Protein AF-A0A5C5SWB3-F1 (afdb_monomer)

Nearest PDB structures (foldseek):
  4ddj-assembly1_A  TM=3.717E-01  e=3.687E+00  Homo sapiens
  4fzs-assembly1_B  TM=4.491E-01  e=8.263E+00  Homo sapiens
  7wkk-assembly1_d  TM=4.260E-01  e=6.859E+00  Xenopus laevis

Foldseek 3Di:
DDPPPPPPVVVVPPPCPPVNVVVVVVVVVLVCCLQPNLVVQLVVLVPDDDDPVSVVSNVVSVVSVVVDVVCDPVVSVVVVVVVVPPPPD

pLDDT: mean 71.31, std 14.26, range [37.88, 92.38]

Mean predicted aligned error: 14.23 Å

Secondary structure (DSSP, 8-state):
----SSSHHHHHS----HHHHHHHHHHHHHHHHHHH-HHHHHHHHHTSPS-HHHHHHHHHHHHHHHHHHHH-HHHHHHHHHHHH-----

Sequence (89 aa):
MDTSLGTHDLEAGMRPSRMTAVIPIMAITVGLLFVFNSAGLVRWTQNLPPSTFNTALSDAANVWHDAMTAAGPARLFEAVKQAIEIDLR

Solvent-accessible surface area (backbone atoms only — not comparable to full-atom values): 5308 Å² total; per-residue (Å²): 136,83,93,76,84,74,61,70,69,60,60,70,72,63,62,73,50,77,67,66,58,46,54,59,52,52,52,49,49,51,49,46,22,64,74,76,30,32,69,59,37,31,57,51,37,71,70,49,73,93,43,78,66,42,52,54,51,27,54,52,30,48,57,48,33,52,52,49,64,74,62,33,73,70,57,52,50,50,54,48,50,60,65,66,59,59,85,88,121

Structure (mmCIF, N/CA/C/O backbone):
data_AF-A0A5C5SWB3-F1
#
_entry.id   AF-A0A5C5SWB3-F1
#
loop_
_atom_site.group_PDB
_atom_site.id
_atom_site.type_symbol
_atom_site.label_atom_id
_atom_site.label_alt_id
_atom_site.label_comp_id
_atom_site.label_asym_id
_atom_site.label_entity_id
_atom_site.label_seq_id
_atom_site.pdbx_PDB_ins_code
_atom_site.Cartn_x
_atom_site.Cartn_y
_atom_site.Cartn_z
_atom_site.occupancy
_atom_site.B_iso_or_equiv
_atom_site.auth_seq_id
_atom_site.auth_comp_id
_atom_site.auth_asym_id
_atom_site.auth_atom_id
_atom_site.pdbx_PDB_model_num
ATOM 1 N N . MET A 1 1 ? 49.871 20.193 -27.979 1.00 42.84 1 MET A N 1
ATOM 2 C CA . MET A 1 1 ? 49.837 19.354 -26.764 1.00 42.84 1 MET A CA 1
ATOM 3 C C . MET A 1 1 ? 48.497 19.609 -26.114 1.00 42.84 1 MET A C 1
ATOM 5 O O . MET A 1 1 ? 48.282 20.673 -25.550 1.00 42.84 1 MET A O 1
ATOM 9 N N . ASP A 1 2 ? 47.586 18.682 -26.383 1.00 46.78 2 ASP A N 1
ATOM 10 C CA . ASP A 1 2 ? 46.138 18.797 -26.259 1.00 46.78 2 ASP A CA 1
ATOM 11 C C . ASP A 1 2 ? 45.649 18.549 -24.832 1.00 46.78 2 ASP A C 1
ATOM 13 O O . ASP A 1 2 ? 45.525 17.411 -24.385 1.00 46.78 2 ASP A O 1
ATOM 17 N N . THR A 1 3 ? 45.302 19.620 -24.125 1.00 52.34 3 THR A N 1
ATOM 18 C CA . THR A 1 3 ? 44.617 19.560 -22.825 1.00 52.34 3 THR A CA 1
ATOM 19 C C . THR A 1 3 ? 43.098 19.646 -23.025 1.00 52.34 3 THR A C 1
ATOM 21 O O . THR A 1 3 ? 42.441 20.528 -22.485 1.00 52.34 3 THR A O 1
ATOM 24 N N . SER A 1 4 ? 42.527 18.774 -23.863 1.00 50.84 4 SER A N 1
ATOM 25 C CA . SER A 1 4 ? 41.074 18.743 -24.140 1.00 50.84 4 SER A CA 1
ATOM 26 C C . SER A 1 4 ? 40.477 17.326 -24.167 1.00 50.84 4 SER A C 1
ATOM 28 O O . SER A 1 4 ? 39.324 17.146 -24.549 1.00 50.84 4 SER A O 1
ATOM 30 N N . LEU A 1 5 ? 41.242 16.314 -23.749 1.00 56.00 5 LEU A N 1
ATOM 31 C CA . LEU A 1 5 ? 40.890 14.887 -23.837 1.00 56.00 5 LEU A CA 1
ATOM 32 C C . LEU A 1 5 ? 40.449 14.267 -22.495 1.00 56.00 5 LEU A C 1
ATOM 34 O O . LEU A 1 5 ? 40.495 13.055 -22.335 1.00 56.00 5 LEU A O 1
ATOM 38 N N . GLY A 1 6 ? 40.060 15.082 -21.507 1.00 56.25 6 GLY A N 1
ATOM 39 C CA . GLY A 1 6 ? 39.828 14.603 -20.134 1.00 56.25 6 GLY A CA 1
ATOM 40 C C . GLY A 1 6 ? 38.420 14.780 -19.566 1.00 56.25 6 GLY A C 1
ATOM 41 O O . GLY A 1 6 ? 38.133 14.209 -18.523 1.00 56.25 6 GLY A O 1
ATOM 42 N N . THR A 1 7 ? 37.542 15.565 -20.196 1.00 55.66 7 THR A N 1
ATOM 43 C CA . THR A 1 7 ? 36.239 15.927 -19.597 1.00 55.66 7 THR A CA 1
ATOM 44 C C . THR A 1 7 ? 35.036 15.365 -20.349 1.00 55.66 7 THR A C 1
ATOM 46 O O . THR A 1 7 ? 34.043 15.021 -19.718 1.00 55.66 7 THR A O 1
ATOM 49 N N . HIS A 1 8 ? 35.130 15.190 -21.671 1.00 51.88 8 HIS A N 1
ATOM 50 C CA . HIS A 1 8 ? 34.012 14.692 -22.483 1.00 51.88 8 HIS A CA 1
ATOM 51 C C . HIS A 1 8 ? 33.731 13.188 -22.288 1.00 51.88 8 HIS A C 1
ATOM 53 O O . HIS A 1 8 ? 32.579 12.767 -22.362 1.00 51.88 8 HIS A O 1
ATOM 59 N N . ASP A 1 9 ? 34.755 12.386 -21.972 1.00 53.25 9 ASP A N 1
ATOM 60 C CA . ASP A 1 9 ? 34.601 10.939 -21.736 1.00 53.25 9 ASP A CA 1
ATOM 61 C C . ASP A 1 9 ? 34.127 10.597 -20.312 1.00 53.25 9 ASP A C 1
ATOM 63 O O . ASP A 1 9 ? 33.563 9.526 -20.084 1.00 53.25 9 ASP A O 1
ATOM 67 N N . LEU A 1 10 ? 34.273 11.517 -19.350 1.00 52.41 10 LEU A N 1
ATOM 68 C CA . LEU A 1 10 ? 33.754 11.334 -17.987 1.00 52.41 10 LEU A CA 1
ATOM 69 C C . LEU A 1 10 ? 32.234 11.564 -17.909 1.00 52.41 10 LEU A C 1
ATOM 71 O O . LEU A 1 10 ? 31.550 10.907 -17.125 1.00 52.41 10 LEU A O 1
ATOM 75 N N . GLU A 1 11 ? 31.681 12.440 -18.753 1.00 52.38 11 GLU A N 1
ATOM 76 C CA . GLU A 1 11 ? 30.230 12.671 -18.842 1.00 52.38 11 GLU A CA 1
ATOM 77 C C . GLU A 1 11 ? 29.502 11.611 -19.683 1.00 52.38 11 GLU A C 1
ATOM 79 O O . GLU A 1 11 ? 28.315 11.348 -19.467 1.00 52.38 11 GLU A O 1
ATOM 84 N N . ALA A 1 12 ? 30.206 10.942 -20.603 1.00 53.44 12 ALA A N 1
ATOM 85 C CA . ALA A 1 12 ? 29.654 9.846 -21.397 1.00 53.44 12 ALA A CA 1
ATOM 86 C C . ALA A 1 12 ? 29.407 8.565 -20.568 1.00 53.44 12 ALA A C 1
ATOM 88 O O . ALA A 1 12 ? 28.520 7.779 -20.905 1.00 53.44 12 ALA A O 1
ATOM 89 N N . GLY A 1 13 ? 30.138 8.376 -19.462 1.00 54.09 13 GLY A N 1
ATOM 90 C CA . GLY A 1 13 ? 30.024 7.209 -18.575 1.00 54.09 13 GLY A CA 1
ATOM 91 C C . GLY A 1 13 ? 29.013 7.337 -17.427 1.00 54.09 13 GLY A C 1
ATOM 92 O O . GLY A 1 13 ? 28.662 6.333 -16.812 1.00 54.09 13 GLY A O 1
ATOM 93 N N . MET A 1 14 ? 28.511 8.544 -17.140 1.00 56.03 14 MET A N 1
ATOM 94 C CA . MET A 1 14 ? 27.598 8.824 -16.018 1.00 56.03 14 MET A CA 1
ATOM 95 C C . MET A 1 14 ? 26.232 9.334 -16.477 1.00 56.03 14 MET A C 1
ATOM 97 O O . MET A 1 14 ? 25.625 10.190 -15.838 1.00 56.03 14 MET A O 1
ATOM 101 N N . ARG A 1 15 ? 25.684 8.802 -17.570 1.00 58.03 15 ARG A N 1
ATOM 102 C CA . ARG A 1 15 ? 24.226 8.838 -17.701 1.00 58.03 15 ARG A CA 1
ATOM 103 C C . ARG A 1 15 ? 23.696 7.704 -16.834 1.00 58.03 15 ARG A C 1
ATOM 105 O O . ARG A 1 15 ? 23.801 6.559 -17.279 1.00 58.03 15 ARG A O 1
ATOM 112 N N . PRO A 1 16 ? 23.159 7.960 -15.618 1.00 53.84 16 PRO A N 1
ATOM 113 C CA . PRO A 1 16 ? 22.419 6.926 -14.915 1.00 53.84 16 PRO A CA 1
ATOM 114 C C . PRO A 1 16 ? 21.407 6.398 -15.919 1.00 53.84 16 PRO A C 1
ATOM 116 O O . PRO A 1 16 ? 20.660 7.174 -16.528 1.00 53.84 16 PRO A O 1
ATOM 119 N N . SER A 1 17 ? 21.476 5.095 -16.195 1.00 56.44 17 SER A N 1
ATOM 120 C CA . SER A 1 17 ? 20.563 4.483 -17.149 1.00 56.44 17 SER A CA 1
ATOM 121 C C . SER A 1 17 ? 19.151 4.913 -16.755 1.00 56.44 17 SER A C 1
ATOM 123 O O . SER A 1 17 ? 18.855 5.035 -15.563 1.00 56.44 17 SER A O 1
ATOM 125 N N . ARG A 1 18 ? 18.262 5.179 -17.715 1.00 56.47 18 ARG A N 1
ATOM 126 C CA . ARG A 1 18 ? 16.883 5.572 -17.374 1.00 56.47 18 ARG A CA 1
ATOM 127 C C . ARG A 1 18 ? 16.239 4.579 -16.388 1.00 56.47 18 ARG A C 1
ATOM 129 O O . ARG A 1 18 ? 15.436 4.991 -15.565 1.00 56.47 18 ARG A O 1
ATOM 136 N N . MET A 1 19 ? 16.666 3.311 -16.398 1.00 51.34 19 MET A N 1
ATOM 137 C CA . MET A 1 19 ? 16.300 2.287 -15.411 1.00 51.34 19 MET A CA 1
ATOM 138 C C . MET A 1 19 ? 16.798 2.561 -13.981 1.00 51.34 19 MET A C 1
ATOM 140 O O . MET A 1 19 ? 16.068 2.279 -13.034 1.00 51.34 19 MET A O 1
ATOM 144 N N . THR A 1 20 ? 17.991 3.132 -13.794 1.00 57.41 20 THR A N 1
ATOM 145 C CA . THR A 1 20 ? 18.558 3.437 -12.467 1.00 57.41 20 THR A CA 1
ATOM 146 C C . THR A 1 20 ? 17.742 4.503 -11.730 1.00 57.41 20 THR A C 1
ATOM 148 O O . THR A 1 20 ? 17.649 4.457 -10.509 1.00 57.41 20 THR A O 1
ATOM 151 N N . ALA A 1 21 ? 17.101 5.426 -12.456 1.00 59.94 21 ALA A N 1
ATOM 152 C CA . ALA A 1 21 ? 16.195 6.421 -11.876 1.00 59.94 21 ALA A CA 1
ATOM 153 C C . ALA A 1 21 ? 14.776 5.876 -11.605 1.00 59.94 21 ALA A C 1
ATOM 155 O O . ALA A 1 21 ? 14.083 6.384 -10.729 1.00 59.94 21 ALA A O 1
ATOM 156 N N . VAL A 1 22 ? 14.337 4.827 -12.311 1.00 71.94 22 VAL A N 1
ATOM 157 C CA . VAL A 1 22 ? 12.988 4.247 -12.142 1.00 71.94 22 VAL A CA 1
ATOM 158 C C . VAL A 1 22 ? 12.843 3.530 -10.801 1.00 71.94 22 VAL A C 1
ATOM 160 O O . VAL A 1 22 ? 11.804 3.649 -10.158 1.00 71.94 22 VAL A O 1
ATOM 163 N N . ILE A 1 23 ? 13.882 2.825 -10.350 1.00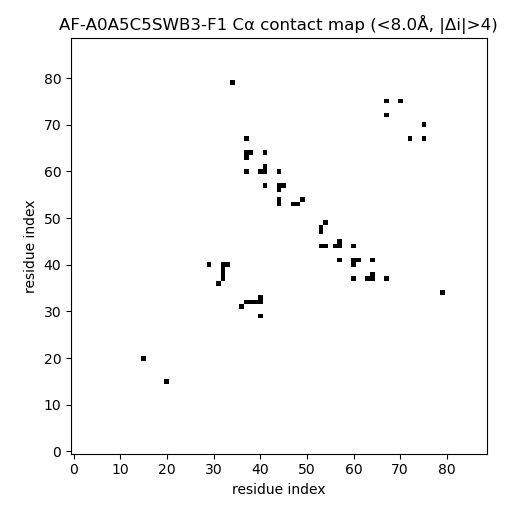 75.81 23 ILE A N 1
ATOM 164 C CA . ILE A 1 23 ? 13.861 2.078 -9.082 1.00 75.81 23 ILE A CA 1
ATOM 165 C C . ILE A 1 23 ? 13.565 2.986 -7.871 1.00 75.81 23 ILE A C 1
ATOM 167 O O . ILE A 1 23 ? 12.603 2.699 -7.156 1.00 75.81 23 ILE A O 1
ATOM 171 N N . PRO A 1 24 ? 14.310 4.085 -7.626 1.00 73.62 24 PRO A N 1
ATOM 172 C CA . PRO A 1 24 ? 14.027 4.957 -6.490 1.00 73.62 24 PRO A CA 1
ATOM 173 C C . PRO A 1 24 ? 12.659 5.640 -6.609 1.00 73.62 24 PRO A C 1
ATOM 175 O O . PRO A 1 24 ? 11.961 5.757 -5.608 1.00 73.62 24 PRO A O 1
ATOM 178 N N . ILE A 1 25 ? 12.222 6.022 -7.815 1.00 76.56 25 ILE A N 1
ATOM 179 C CA . ILE A 1 25 ? 10.889 6.616 -8.027 1.00 76.56 25 ILE A CA 1
ATOM 180 C C . ILE A 1 25 ? 9.781 5.623 -7.662 1.00 76.56 25 ILE A C 1
ATOM 182 O O . ILE A 1 25 ? 8.828 5.996 -6.980 1.00 76.56 25 ILE A O 1
ATOM 186 N N . MET A 1 26 ? 9.905 4.358 -8.074 1.00 77.56 26 MET A N 1
ATOM 187 C 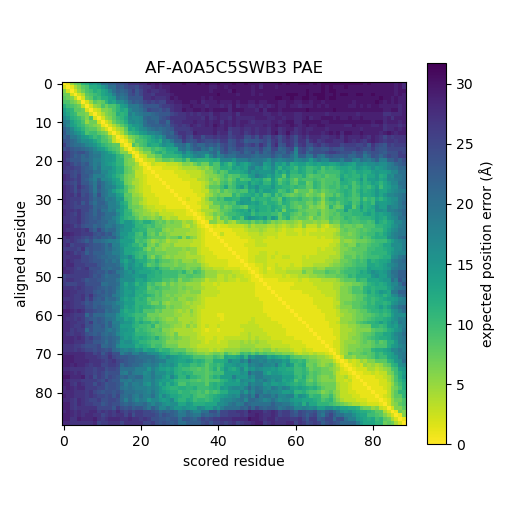CA . MET A 1 26 ? 8.946 3.307 -7.726 1.00 77.56 26 MET A CA 1
ATOM 188 C C . MET A 1 26 ? 8.925 3.053 -6.219 1.00 77.56 26 MET A C 1
ATOM 190 O O . MET A 1 26 ? 7.847 2.972 -5.638 1.00 77.56 26 MET A O 1
ATOM 194 N N . ALA A 1 27 ? 10.092 2.998 -5.572 1.00 78.56 27 ALA A N 1
ATOM 195 C CA . ALA A 1 27 ? 10.188 2.830 -4.125 1.00 78.56 27 ALA A CA 1
ATOM 196 C C . ALA A 1 27 ? 9.529 3.994 -3.366 1.00 78.56 27 ALA A C 1
ATOM 198 O O . ALA A 1 27 ? 8.742 3.760 -2.451 1.00 78.56 27 ALA A O 1
ATOM 199 N N . ILE A 1 28 ? 9.780 5.239 -3.787 1.00 76.31 28 ILE A N 1
ATOM 200 C CA . ILE A 1 28 ? 9.148 6.434 -3.209 1.00 76.31 28 ILE A CA 1
ATOM 201 C C . ILE A 1 28 ? 7.641 6.407 -3.452 1.00 76.31 28 ILE A C 1
ATOM 203 O O . ILE A 1 28 ? 6.873 6.664 -2.535 1.00 76.31 28 ILE A O 1
ATOM 207 N N . THR A 1 29 ? 7.198 6.058 -4.659 1.00 75.88 29 THR A N 1
ATOM 208 C CA . THR A 1 29 ? 5.770 5.997 -4.996 1.00 75.88 29 THR A CA 1
ATOM 209 C C . THR A 1 29 ? 5.050 4.954 -4.149 1.00 75.88 29 THR A C 1
ATOM 211 O O . THR A 1 29 ? 4.006 5.250 -3.573 1.00 75.88 29 THR A O 1
ATOM 214 N N . VAL A 1 30 ? 5.621 3.755 -4.013 1.00 75.62 30 VAL A N 1
ATOM 215 C CA . VAL A 1 30 ? 5.078 2.707 -3.142 1.00 75.62 30 VAL A CA 1
ATOM 216 C C . VAL A 1 30 ? 5.091 3.163 -1.687 1.00 75.62 30 VAL A C 1
ATOM 218 O O . VAL A 1 30 ? 4.091 2.976 -1.008 1.00 75.62 30 VAL A O 1
ATOM 221 N N . GLY A 1 31 ? 6.153 3.825 -1.223 1.00 77.94 31 GLY A N 1
ATOM 222 C CA . GLY A 1 31 ? 6.216 4.403 0.120 1.00 77.94 31 GLY A CA 1
ATOM 223 C C . GLY A 1 31 ? 5.133 5.457 0.365 1.00 77.94 31 GLY A C 1
ATOM 224 O O . GLY A 1 31 ? 4.451 5.420 1.382 1.00 77.94 31 GLY A O 1
ATOM 225 N N . LEU A 1 32 ? 4.902 6.358 -0.590 1.00 74.50 32 LEU A N 1
ATOM 226 C CA . LEU A 1 32 ? 3.860 7.380 -0.496 1.00 74.50 32 LEU A CA 1
ATOM 227 C C . LEU A 1 32 ? 2.456 6.772 -0.530 1.00 74.50 32 LEU A C 1
ATOM 229 O O . LEU A 1 32 ? 1.599 7.184 0.246 1.00 74.50 32 LEU A O 1
ATOM 233 N N . LEU A 1 33 ? 2.209 5.777 -1.384 1.00 70.44 33 LEU A N 1
ATOM 234 C CA . LEU A 1 33 ? 0.947 5.034 -1.379 1.00 70.44 33 LEU A CA 1
ATOM 235 C C . LEU A 1 33 ? 0.767 4.283 -0.055 1.00 70.44 33 LEU A C 1
ATOM 237 O O . LEU A 1 33 ? -0.301 4.337 0.543 1.00 70.44 33 LEU A O 1
ATOM 241 N N . PHE A 1 34 ? 1.823 3.652 0.450 1.00 69.88 34 PHE A N 1
ATOM 242 C CA . PHE A 1 34 ? 1.809 2.958 1.730 1.00 69.88 34 PHE A CA 1
ATOM 243 C C . PHE A 1 34 ? 1.484 3.904 2.889 1.00 69.88 34 PHE A C 1
ATOM 245 O O . PHE A 1 34 ? 0.700 3.541 3.754 1.00 69.88 34 PHE A O 1
ATOM 252 N N . VAL A 1 35 ? 2.019 5.125 2.901 1.00 68.38 35 VAL A N 1
ATOM 253 C CA . VAL A 1 35 ? 1.856 6.060 4.024 1.00 68.38 35 VAL A CA 1
ATOM 254 C C . VAL A 1 35 ? 0.615 6.951 3.902 1.00 68.38 35 VAL A C 1
ATOM 256 O O . VAL A 1 35 ? 0.007 7.287 4.913 1.00 68.38 35 VAL A O 1
ATOM 259 N N . PHE A 1 36 ? 0.211 7.334 2.692 1.00 70.44 36 PHE A N 1
ATOM 260 C CA . PHE A 1 36 ? -0.812 8.367 2.487 1.00 70.44 36 PHE A CA 1
ATOM 261 C C . PHE A 1 36 ? -2.028 7.900 1.684 1.00 70.44 36 PHE A C 1
ATOM 263 O O . PHE A 1 36 ? -3.031 8.610 1.641 1.00 70.44 36 PHE A O 1
ATOM 270 N N . ASN A 1 37 ? -1.971 6.734 1.031 1.00 78.44 37 ASN A N 1
ATOM 271 C CA . ASN A 1 37 ? -3.058 6.251 0.180 1.00 78.44 37 ASN A CA 1
ATOM 272 C C . ASN A 1 37 ? -3.086 4.715 0.075 1.00 78.44 37 ASN A C 1
ATOM 274 O O . ASN A 1 37 ? -2.815 4.137 -0.985 1.00 78.44 37 ASN A O 1
ATOM 278 N N . SER A 1 38 ? -3.439 4.044 1.175 1.00 80.62 38 SER A N 1
ATOM 279 C CA . SER A 1 38 ? -3.522 2.576 1.214 1.00 80.62 38 SER A CA 1
ATOM 280 C C . SER A 1 38 ? -4.527 1.997 0.219 1.00 80.62 38 SER A C 1
ATOM 282 O O . SER A 1 38 ? -4.277 0.931 -0.335 1.00 80.62 38 SER A O 1
ATOM 284 N N . ALA A 1 39 ? -5.615 2.709 -0.093 1.00 82.94 39 ALA A N 1
ATOM 285 C CA . ALA A 1 39 ? -6.560 2.293 -1.133 1.00 82.94 39 ALA A CA 1
ATOM 286 C C . ALA A 1 39 ? -5.898 2.249 -2.526 1.00 82.94 39 ALA A C 1
ATOM 288 O O . ALA A 1 39 ? -6.119 1.323 -3.311 1.00 82.94 39 ALA A O 1
ATOM 289 N N . GLY A 1 40 ? -5.041 3.230 -2.829 1.00 82.56 40 GLY A N 1
ATOM 290 C CA . GLY A 1 40 ? -4.222 3.249 -4.039 1.00 82.56 40 GLY A CA 1
ATOM 291 C C . GLY A 1 40 ? -3.202 2.111 -4.077 1.00 82.56 40 GLY A C 1
ATOM 292 O O . GLY A 1 40 ? -3.017 1.507 -5.134 1.00 82.56 40 GLY A O 1
ATOM 293 N N . LEU A 1 41 ? -2.596 1.768 -2.933 1.00 84.38 41 LEU A N 1
ATOM 294 C CA . LEU A 1 41 ? -1.691 0.621 -2.815 1.00 84.38 41 LEU A CA 1
ATOM 295 C C . LEU A 1 41 ? -2.413 -0.700 -3.119 1.00 84.38 41 LEU A C 1
ATOM 297 O O . LEU A 1 41 ? -1.934 -1.471 -3.949 1.00 84.38 41 LEU A O 1
ATOM 301 N N . VAL A 1 42 ? -3.588 -0.931 -2.521 1.00 87.19 42 VAL A N 1
ATOM 302 C CA . VAL A 1 42 ? -4.419 -2.119 -2.790 1.00 87.19 42 VAL A CA 1
ATOM 303 C C . VAL A 1 42 ? -4.719 -2.226 -4.283 1.00 87.19 42 VAL A C 1
ATOM 305 O O . VAL A 1 42 ? -4.387 -3.231 -4.913 1.00 87.19 42 VAL A O 1
ATOM 308 N N . ARG A 1 43 ? -5.243 -1.155 -4.889 1.00 87.31 43 ARG A 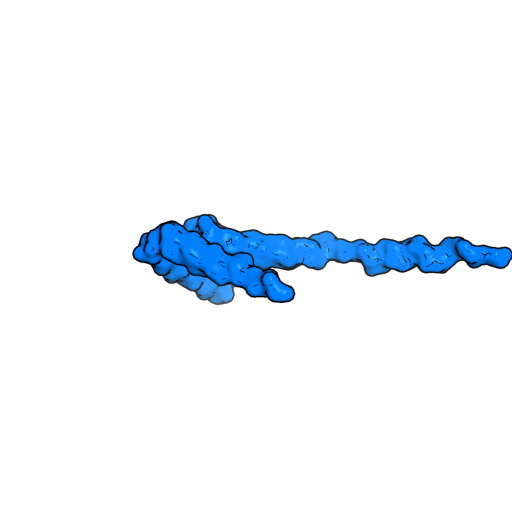N 1
ATOM 309 C CA . ARG A 1 43 ? -5.562 -1.134 -6.321 1.00 87.31 43 ARG A CA 1
ATOM 310 C C . ARG A 1 43 ? -4.335 -1.392 -7.194 1.00 87.31 43 ARG A C 1
ATOM 312 O O . ARG A 1 43 ? -4.442 -2.070 -8.210 1.00 87.31 43 ARG A O 1
ATOM 319 N N . TRP A 1 44 ? -3.174 -0.853 -6.834 1.00 86.81 44 TRP A N 1
ATOM 320 C CA . TRP A 1 44 ? -1.939 -1.104 -7.572 1.00 86.81 44 TRP A CA 1
ATOM 321 C C . TRP A 1 44 ? -1.526 -2.579 -7.494 1.00 86.81 44 TRP A C 1
ATOM 323 O O . TRP A 1 44 ? -1.292 -3.185 -8.538 1.00 86.81 44 TRP A O 1
ATOM 333 N N . THR A 1 45 ? -1.524 -3.184 -6.298 1.00 88.06 45 THR A N 1
ATOM 334 C CA . THR A 1 45 ? -1.149 -4.603 -6.128 1.00 88.06 45 THR A CA 1
ATOM 335 C C . THR A 1 4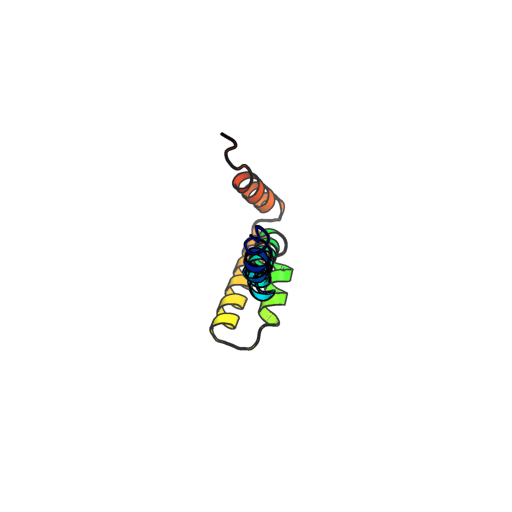5 ? -2.068 -5.560 -6.886 1.00 88.06 45 THR A C 1
ATOM 337 O O . THR A 1 45 ? -1.592 -6.536 -7.457 1.00 88.06 45 THR A O 1
ATOM 340 N N . GLN A 1 46 ? -3.363 -5.245 -6.978 1.00 88.69 46 GLN A N 1
ATOM 341 C CA . GLN A 1 46 ? -4.348 -6.033 -7.729 1.00 88.69 46 GLN A CA 1
ATOM 342 C C . GL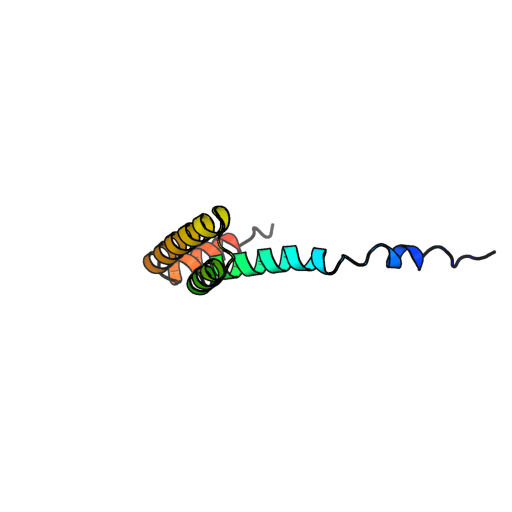N A 1 46 ? -4.133 -6.001 -9.250 1.00 88.69 46 GLN A C 1
ATOM 344 O O . GLN A 1 46 ? -4.604 -6.891 -9.952 1.00 88.69 46 GLN A O 1
ATOM 349 N N . ASN A 1 47 ? -3.430 -4.990 -9.771 1.00 90.50 47 ASN A N 1
ATOM 350 C CA . ASN A 1 47 ? -3.109 -4.877 -11.197 1.00 90.50 47 ASN A CA 1
ATOM 351 C C . ASN A 1 47 ? -1.769 -5.537 -11.566 1.00 90.50 47 ASN A C 1
ATOM 353 O O . ASN A 1 47 ? -1.361 -5.487 -12.728 1.00 90.50 47 ASN A O 1
ATOM 357 N N . LEU A 1 48 ? -1.056 -6.126 -10.599 1.00 86.94 48 LEU A N 1
ATOM 358 C CA . LEU A 1 48 ? 0.207 -6.805 -10.867 1.00 86.94 48 LEU A CA 1
ATOM 359 C C . LEU A 1 48 ? -0.026 -8.163 -11.550 1.00 86.94 48 LEU A C 1
ATOM 361 O O . LEU A 1 48 ? -1.035 -8.822 -11.295 1.00 86.94 48 LEU A O 1
ATOM 365 N N . PRO A 1 49 ? 0.921 -8.632 -12.386 1.00 89.69 49 PRO A N 1
ATOM 366 C CA . PRO A 1 49 ? 0.847 -9.963 -12.977 1.00 89.69 49 PRO A CA 1
ATOM 367 C C . PRO A 1 49 ? 0.720 -11.051 -11.898 1.00 89.69 49 PRO A C 1
ATOM 369 O O . PRO A 1 49 ? 1.360 -10.935 -10.850 1.00 89.69 49 PRO A O 1
ATOM 372 N N . PRO A 1 50 ? -0.038 -12.132 -12.131 1.00 88.88 50 PRO A N 1
ATOM 373 C CA . PRO A 1 50 ? -0.197 -13.186 -11.138 1.00 88.88 50 PRO A CA 1
ATOM 374 C C . PRO A 1 50 ? 1.148 -13.865 -10.839 1.00 88.88 50 PRO A C 1
ATOM 376 O O . PRO A 1 50 ? 1.806 -14.411 -11.723 1.00 88.88 50 PRO A O 1
ATOM 379 N N . SER A 1 51 ? 1.561 -13.812 -9.575 1.00 92.38 51 SER A N 1
ATOM 380 C CA . SER A 1 51 ? 2.715 -14.527 -9.026 1.00 92.38 51 SER A CA 1
ATOM 381 C C . SER A 1 51 ? 2.535 -14.680 -7.517 1.00 92.38 51 SER A C 1
ATOM 383 O O . SER A 1 51 ? 1.889 -13.839 -6.894 1.00 92.38 51 SER A O 1
ATOM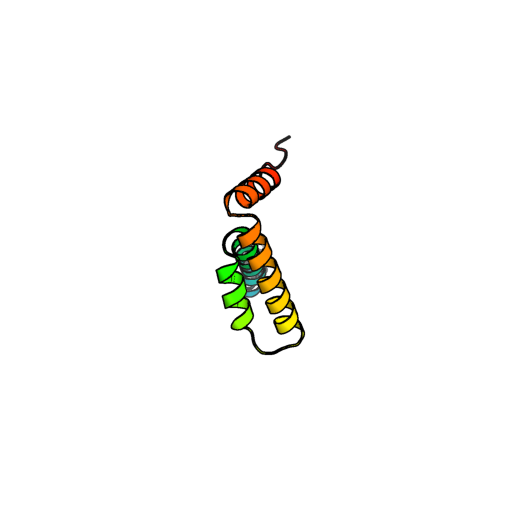 385 N N . THR A 1 52 ? 3.136 -15.707 -6.908 1.00 90.06 52 THR A N 1
ATOM 386 C CA . THR A 1 52 ? 3.051 -15.941 -5.453 1.00 90.06 52 THR A CA 1
ATOM 387 C C . THR A 1 52 ? 3.470 -14.712 -4.643 1.00 90.06 52 THR A C 1
ATOM 389 O O . THR A 1 52 ? 2.841 -14.379 -3.642 1.00 90.06 52 THR A O 1
ATOM 392 N N . PHE A 1 53 ? 4.505 -14.004 -5.105 1.00 89.81 53 PHE A N 1
ATOM 393 C CA . PHE A 1 53 ? 4.969 -12.770 -4.478 1.00 89.81 53 PHE A CA 1
ATOM 394 C C . PHE A 1 53 ? 3.924 -11.651 -4.565 1.00 89.81 53 PHE A C 1
ATOM 396 O O . PHE A 1 53 ? 3.627 -11.015 -3.558 1.00 89.81 53 PHE A O 1
ATOM 403 N N . ASN A 1 54 ? 3.326 -11.435 -5.740 1.00 84.88 54 ASN A N 1
ATOM 404 C CA . ASN A 1 54 ? 2.338 -10.371 -5.927 1.00 84.88 54 ASN A CA 1
ATOM 405 C C . ASN A 1 54 ? 1.037 -10.650 -5.164 1.00 84.88 54 ASN A C 1
ATOM 407 O O . ASN A 1 54 ? 0.428 -9.714 -4.653 1.00 84.88 54 ASN A O 1
ATOM 411 N N . THR A 1 55 ? 0.642 -11.920 -5.026 1.00 88.50 55 THR A N 1
ATOM 412 C CA . THR A 1 55 ? -0.483 -12.317 -4.166 1.00 88.50 55 THR A CA 1
ATOM 413 C C . THR A 1 55 ? -0.199 -11.975 -2.706 1.00 88.50 55 THR A C 1
ATOM 415 O O . THR A 1 55 ? -0.990 -11.266 -2.093 1.00 88.50 55 THR A O 1
ATOM 418 N N . ALA A 1 56 ? 0.964 -12.373 -2.177 1.00 88.81 56 ALA A N 1
ATOM 419 C CA . ALA A 1 56 ? 1.353 -12.049 -0.804 1.00 88.81 56 ALA A CA 1
ATOM 420 C C . ALA A 1 56 ? 1.444 -10.530 -0.564 1.00 88.81 56 ALA A C 1
ATOM 422 O O . ALA A 1 56 ? 1.047 -10.033 0.489 1.00 88.81 56 ALA A O 1
ATOM 423 N N . LEU A 1 57 ? 1.933 -9.781 -1.556 1.00 86.00 57 LEU A N 1
ATOM 424 C CA . LEU A 1 57 ? 1.988 -8.323 -1.507 1.00 86.00 57 LEU A CA 1
ATOM 425 C C . LEU A 1 57 ? 0.588 -7.694 -1.489 1.00 86.00 57 LEU A C 1
ATOM 427 O O . LEU A 1 57 ? 0.368 -6.718 -0.774 1.00 86.00 57 LEU A O 1
ATOM 431 N N . SER A 1 58 ? -0.358 -8.249 -2.249 1.00 88.06 58 SER A N 1
ATOM 432 C CA . SER A 1 58 ? -1.746 -7.783 -2.254 1.00 88.06 58 SER A CA 1
ATOM 433 C C . SER A 1 58 ? -2.450 -8.074 -0.929 1.00 88.06 58 SER A C 1
ATOM 435 O O . SER A 1 58 ? -3.102 -7.186 -0.383 1.00 88.06 58 SER A O 1
ATOM 437 N N . ASP A 1 59 ? -2.242 -9.258 -0.351 1.00 88.62 59 ASP A N 1
ATOM 438 C CA . ASP A 1 59 ? -2.768 -9.602 0.974 1.00 88.62 59 ASP A CA 1
ATOM 439 C C . ASP A 1 59 ? -2.225 -8.654 2.052 1.00 88.62 59 ASP A C 1
ATOM 441 O O . ASP A 1 59 ? -2.992 -8.107 2.847 1.00 88.62 59 ASP A O 1
ATOM 445 N N . ALA A 1 60 ? -0.917 -8.374 2.032 1.00 85.81 60 ALA A N 1
ATOM 446 C CA . ALA A 1 60 ? -0.303 -7.408 2.939 1.00 85.81 60 ALA A CA 1
ATOM 447 C C . ALA A 1 60 ? -0.878 -5.990 2.760 1.00 85.81 60 ALA A C 1
ATOM 449 O O . ALA A 1 60 ? -1.119 -5.294 3.748 1.00 85.81 60 ALA A O 1
ATOM 450 N N . ALA A 1 61 ? -1.136 -5.567 1.518 1.00 86.44 61 ALA A N 1
ATOM 451 C CA . ALA A 1 61 ? -1.745 -4.271 1.231 1.00 86.44 61 ALA A CA 1
ATOM 452 C C . ALA A 1 61 ? -3.182 -4.169 1.770 1.00 86.44 61 ALA A C 1
ATOM 454 O O . ALA A 1 61 ? -3.545 -3.121 2.304 1.00 86.44 61 ALA A O 1
ATOM 455 N N . ASN A 1 62 ? -3.975 -5.243 1.682 1.00 87.69 62 ASN A N 1
ATOM 456 C CA . ASN A 1 62 ? -5.329 -5.288 2.244 1.00 87.69 62 ASN A CA 1
ATOM 457 C C . ASN A 1 62 ? -5.305 -5.192 3.777 1.00 87.69 62 ASN A C 1
ATOM 459 O O . ASN A 1 62 ? -5.962 -4.322 4.343 1.00 87.69 62 ASN A O 1
ATOM 463 N N . VAL A 1 63 ? -4.474 -6.003 4.445 1.00 87.50 63 VAL A N 1
ATOM 464 C CA . VAL A 1 63 ? -4.319 -5.960 5.913 1.00 87.50 63 VAL A CA 1
ATOM 465 C C . VAL A 1 63 ? -3.895 -4.568 6.385 1.00 87.50 63 VAL A C 1
ATOM 467 O O . VAL A 1 63 ? -4.406 -4.048 7.379 1.00 87.50 63 VAL A O 1
ATOM 470 N N . TRP A 1 64 ? -2.970 -3.938 5.660 1.00 82.94 64 TRP A N 1
ATOM 471 C CA . TRP A 1 64 ? -2.533 -2.582 5.966 1.00 82.94 64 TRP A CA 1
ATOM 472 C C . TRP A 1 64 ? -3.643 -1.544 5.772 1.00 82.94 64 TRP A C 1
ATOM 474 O O . TRP A 1 64 ? -3.819 -0.672 6.623 1.00 82.94 64 TRP A O 1
ATOM 484 N N . HIS A 1 65 ? -4.409 -1.635 4.683 1.00 85.06 65 HIS A N 1
ATOM 485 C CA . HIS A 1 65 ? -5.538 -0.743 4.425 1.00 85.06 65 HIS A CA 1
AT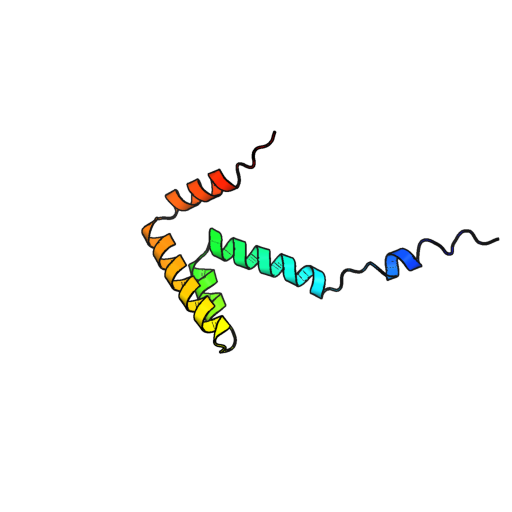OM 486 C C . HIS A 1 65 ? -6.591 -0.810 5.537 1.00 85.06 65 HIS A C 1
ATOM 488 O O . HIS A 1 65 ? -7.056 0.234 6.009 1.00 85.06 65 HIS A O 1
ATOM 494 N N . ASP A 1 66 ? -6.898 -2.014 6.015 1.00 86.31 66 ASP A N 1
ATOM 495 C CA . ASP A 1 66 ? -7.832 -2.225 7.120 1.00 86.31 66 ASP A CA 1
ATOM 496 C C . ASP A 1 66 ? -7.300 -1.613 8.422 1.00 86.31 66 ASP A C 1
ATOM 498 O O . ASP A 1 66 ? -8.022 -0.888 9.112 1.0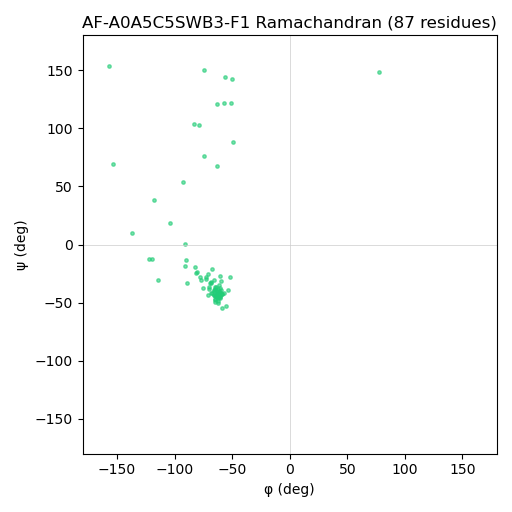0 86.31 66 ASP A O 1
ATOM 502 N N . ALA A 1 67 ? -6.013 -1.816 8.728 1.00 81.81 67 ALA A N 1
ATOM 503 C CA . ALA A 1 67 ? -5.363 -1.216 9.894 1.00 81.81 6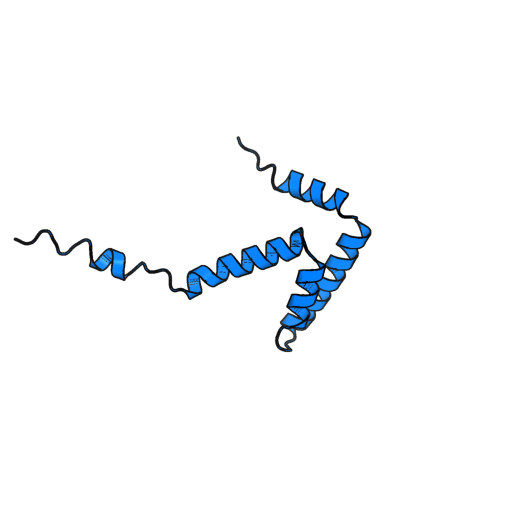7 ALA A CA 1
ATOM 504 C C . ALA A 1 67 ? -5.371 0.323 9.840 1.00 81.81 67 ALA A C 1
ATOM 506 O O . ALA A 1 67 ? -5.669 0.981 10.839 1.00 81.81 67 ALA A O 1
ATOM 507 N N . MET A 1 68 ? -5.100 0.906 8.668 1.00 78.44 68 MET A N 1
ATOM 508 C CA . MET A 1 68 ? -5.173 2.351 8.428 1.00 78.44 68 MET A CA 1
ATOM 509 C C . MET A 1 68 ? -6.582 2.900 8.658 1.00 78.44 68 MET A C 1
ATOM 511 O O . MET A 1 68 ? -6.760 3.927 9.316 1.00 78.44 68 MET A O 1
ATOM 515 N N . THR A 1 69 ? -7.584 2.206 8.121 1.00 82.19 69 THR A N 1
ATOM 516 C CA . THR A 1 69 ? -8.993 2.597 8.223 1.00 82.19 69 THR A CA 1
ATOM 517 C C . THR A 1 69 ? -9.469 2.525 9.673 1.00 82.19 69 THR A C 1
ATOM 519 O O . THR A 1 69 ? -10.146 3.437 10.144 1.00 82.19 69 THR A O 1
ATOM 522 N N . ALA A 1 70 ? -9.044 1.495 10.410 1.00 81.25 70 ALA A N 1
ATOM 523 C CA . ALA A 1 70 ? -9.354 1.322 11.825 1.00 81.25 70 ALA A CA 1
ATOM 524 C C . ALA A 1 70 ? -8.642 2.340 12.736 1.00 81.25 70 ALA A C 1
ATOM 526 O O . ALA A 1 70 ? -9.220 2.796 13.723 1.00 81.25 70 ALA A O 1
ATOM 527 N N . ALA A 1 71 ? -7.395 2.714 12.428 1.00 74.75 71 ALA A N 1
ATOM 528 C CA . ALA A 1 71 ? -6.646 3.717 13.189 1.00 74.75 71 ALA A CA 1
ATOM 529 C C . ALA A 1 71 ? -7.158 5.149 12.953 1.00 74.75 71 ALA A C 1
ATOM 531 O O . ALA A 1 71 ? -7.047 6.001 13.841 1.00 74.75 71 ALA A O 1
ATOM 532 N N . GLY A 1 72 ? -7.726 5.399 11.770 1.00 69.69 72 GLY A N 1
ATOM 533 C CA . GLY A 1 72 ? -8.192 6.703 11.325 1.00 69.69 72 GLY A CA 1
ATOM 534 C C . GLY A 1 72 ? -7.042 7.624 10.874 1.00 69.69 72 GLY A C 1
ATOM 535 O O . GLY A 1 72 ? -5.938 7.579 11.427 1.00 69.69 72 GLY A O 1
ATOM 536 N N . PRO A 1 73 ? -7.288 8.516 9.895 1.00 63.62 73 PRO A N 1
ATOM 537 C CA . PRO A 1 73 ? -6.244 9.332 9.264 1.00 63.62 73 PRO A CA 1
ATOM 538 C C . PRO A 1 73 ? -5.495 10.260 10.237 1.00 63.62 73 PRO A C 1
ATOM 540 O O . PRO A 1 73 ? -4.323 10.554 10.019 1.00 63.62 73 PRO A O 1
ATOM 543 N N . ALA A 1 74 ? -6.129 10.671 11.341 1.00 65.12 74 ALA A N 1
ATOM 544 C CA . ALA A 1 74 ? -5.515 11.550 12.337 1.00 65.12 74 ALA A CA 1
ATOM 545 C C . ALA A 1 74 ? -4.329 10.899 13.074 1.00 65.12 74 ALA A C 1
ATOM 547 O O . ALA A 1 74 ? -3.286 11.526 13.228 1.00 65.12 74 ALA A O 1
ATOM 548 N N . ARG A 1 75 ? -4.445 9.630 13.495 1.00 66.38 75 ARG A N 1
ATOM 549 C CA . ARG A 1 75 ? -3.355 8.939 14.215 1.00 66.38 75 ARG A CA 1
ATOM 550 C C . ARG A 1 75 ? -2.161 8.651 13.322 1.00 66.38 75 ARG A C 1
ATOM 552 O O . ARG A 1 75 ? -1.023 8.647 13.779 1.00 66.38 75 ARG A O 1
ATOM 559 N N . LEU A 1 76 ? -2.432 8.395 12.052 1.00 66.56 76 LEU A N 1
ATOM 560 C CA . LEU A 1 76 ? -1.396 8.070 11.094 1.00 66.56 76 LEU A CA 1
ATOM 561 C C . LEU A 1 76 ? -0.601 9.309 10.685 1.00 66.56 76 LEU A C 1
ATOM 563 O O . LEU A 1 76 ? 0.616 9.240 10.566 1.00 66.56 76 LEU A O 1
ATOM 567 N N . PHE A 1 77 ? -1.276 10.454 10.559 1.00 64.94 77 PHE A N 1
ATOM 568 C CA . PHE A 1 77 ? -0.620 11.740 10.359 1.00 64.94 77 PHE A CA 1
ATOM 569 C C . PHE A 1 77 ? 0.323 12.088 11.518 1.00 64.94 77 PHE A C 1
ATOM 571 O O . PHE A 1 77 ? 1.448 12.505 11.267 1.00 64.94 77 PHE A O 1
ATOM 578 N N . GLU A 1 78 ? -0.087 11.846 12.768 1.00 67.00 78 GLU A N 1
ATOM 579 C CA . GLU A 1 78 ? 0.784 12.029 13.939 1.00 67.00 78 GLU A CA 1
ATOM 580 C C . GLU A 1 78 ? 2.002 11.095 13.909 1.00 67.00 78 GLU A C 1
ATOM 582 O O . GLU A 1 78 ? 3.127 11.551 14.092 1.00 67.00 78 GLU A O 1
ATOM 587 N N . ALA A 1 79 ? 1.817 9.808 13.596 1.00 66.38 79 ALA A N 1
ATOM 588 C CA . ALA A 1 79 ? 2.928 8.855 13.495 1.00 66.38 79 ALA A CA 1
ATOM 589 C C . ALA A 1 79 ? 3.929 9.230 12.385 1.00 66.38 79 ALA A C 1
ATOM 591 O O . ALA A 1 79 ? 5.140 9.108 12.557 1.00 66.38 79 ALA A O 1
ATOM 592 N N . VAL A 1 80 ? 3.429 9.722 11.249 1.00 64.94 80 VAL A N 1
ATOM 593 C CA . VAL A 1 80 ? 4.254 10.190 10.128 1.00 64.94 80 VAL A CA 1
ATOM 594 C C . VAL A 1 80 ? 4.967 11.487 10.476 1.00 64.94 80 VAL A C 1
ATOM 596 O O . VAL A 1 80 ? 6.158 11.611 10.214 1.00 64.94 80 VAL A O 1
ATOM 599 N N . LYS A 1 81 ? 4.273 12.437 11.106 1.00 66.69 81 LYS A N 1
ATOM 600 C CA . LYS A 1 81 ? 4.875 13.677 11.596 1.00 66.69 81 LYS A CA 1
ATOM 601 C C . LYS A 1 81 ? 5.995 13.380 12.590 1.00 66.69 81 LYS A C 1
ATOM 603 O O . LYS A 1 81 ? 7.064 13.956 12.461 1.00 66.69 81 LYS A O 1
ATOM 608 N N . GLN A 1 82 ? 5.791 12.434 13.502 1.00 70.69 82 GLN A N 1
ATOM 609 C CA . GLN A 1 82 ? 6.798 12.017 14.476 1.00 70.69 82 GLN A CA 1
ATOM 610 C C . GLN A 1 82 ? 7.993 11.291 13.833 1.00 70.69 82 GLN A C 1
ATOM 612 O O . GLN A 1 82 ? 9.113 11.416 14.310 1.00 70.69 82 GLN A O 1
ATOM 617 N N . ALA A 1 83 ? 7.779 10.555 12.738 1.00 66.50 83 ALA A N 1
ATOM 618 C CA . ALA A 1 83 ? 8.856 9.914 11.979 1.00 66.50 83 ALA A CA 1
ATOM 619 C C . ALA A 1 83 ? 9.621 10.890 11.058 1.00 66.50 83 ALA A C 1
ATOM 621 O O . ALA A 1 83 ? 10.786 10.650 10.748 1.00 66.50 83 ALA A O 1
ATOM 622 N N . ILE A 1 84 ? 8.960 11.963 10.600 1.00 65.44 84 ILE A N 1
ATOM 623 C CA . ILE A 1 84 ? 9.523 13.015 9.733 1.00 65.44 84 ILE A CA 1
ATOM 624 C C . ILE A 1 84 ? 10.110 14.179 10.539 1.00 65.44 84 ILE A C 1
ATOM 626 O O . ILE A 1 84 ? 10.948 14.904 10.001 1.00 65.44 84 ILE A O 1
ATOM 630 N N . GLU A 1 85 ? 9.755 14.342 11.818 1.00 57.69 85 GLU A N 1
ATOM 631 C CA . GLU A 1 85 ? 10.584 15.037 12.813 1.00 57.69 85 GLU A CA 1
ATOM 632 C C . GLU A 1 85 ? 11.893 14.252 12.991 1.00 57.69 85 GLU A C 1
ATOM 634 O O . GLU A 1 85 ? 12.185 13.619 13.999 1.00 57.69 85 GLU A O 1
ATOM 639 N N . ILE A 1 86 ? 12.683 14.276 11.923 1.00 51.59 86 ILE A N 1
ATOM 640 C CA . ILE A 1 86 ? 14.091 13.979 11.890 1.00 51.59 86 ILE A CA 1
ATOM 641 C C . ILE A 1 86 ? 14.709 14.946 12.890 1.00 51.59 86 ILE A C 1
ATOM 643 O O . ILE A 1 86 ? 14.544 16.162 12.771 1.00 51.59 86 ILE A O 1
ATOM 647 N N . ASP A 1 87 ? 15.385 14.366 13.876 1.00 49.78 87 ASP A N 1
ATOM 648 C CA . ASP A 1 87 ? 16.294 15.011 14.814 1.00 49.78 87 ASP A CA 1
ATOM 649 C C . ASP A 1 87 ? 17.285 15.880 14.012 1.00 49.78 87 ASP A C 1
ATOM 651 O O . ASP A 1 87 ? 18.329 15.418 13.553 1.00 49.78 87 ASP A O 1
ATOM 655 N N . LEU A 1 88 ? 16.904 17.134 13.746 1.00 44.47 88 LEU A N 1
ATOM 656 C CA . LEU A 1 88 ? 17.780 18.182 13.232 1.00 44.47 88 LEU A CA 1
ATOM 657 C C . LEU A 1 88 ? 18.661 18.619 14.405 1.00 44.47 88 LEU A C 1
ATOM 659 O O . LEU A 1 88 ? 18.408 19.642 15.043 1.00 44.47 88 LEU A O 1
ATOM 663 N N . ARG A 1 89 ? 19.655 17.791 14.721 1.00 37.88 89 ARG A N 1
ATOM 664 C CA . ARG A 1 89 ? 20.782 18.142 15.584 1.00 37.88 89 ARG A CA 1
ATOM 665 C C . ARG A 1 89 ? 22.006 18.492 14.757 1.00 37.88 89 ARG A C 1
ATOM 667 O O . ARG A 1 89 ? 22.276 17.777 13.767 1.00 37.88 89 ARG A O 1
#

Radius of gyration: 20.83 Å; Cα contacts (8 Å, |Δi|>4): 31; chains: 1; bounding box: 59×36×42 Å